Protein AF-A0A754CC36-F1 (afdb_monomer_lite)

pLDDT: mean 77.14, std 8.5, range [56.16, 91.69]

InterPro domains:
  IPR010877 Bacteriophage Mu, Baseplate protein gp46 [PF07409] (19-50)

Sequence (55 aa):
MILYVNRIRKDATASLDLLTRAVVISLFTWRRAERDDRTPQPYGWWGDTWPAVQN

Foldseek 3Di:
DWDADPNDTDDPPDDDDPRRVVVVCVVPVDDPQDPPRPVVDDPCSVVSDDDPDDD

Structure (mmCIF, N/CA/C/O backbone):
data_AF-A0A754CC36-F1
#
_entry.id   AF-A0A754CC36-F1
#
loop_
_atom_site.group_PDB
_atom_site.id
_atom_site.type_symbol
_atom_site.label_atom_id
_atom_site.label_alt_id
_atom_site.label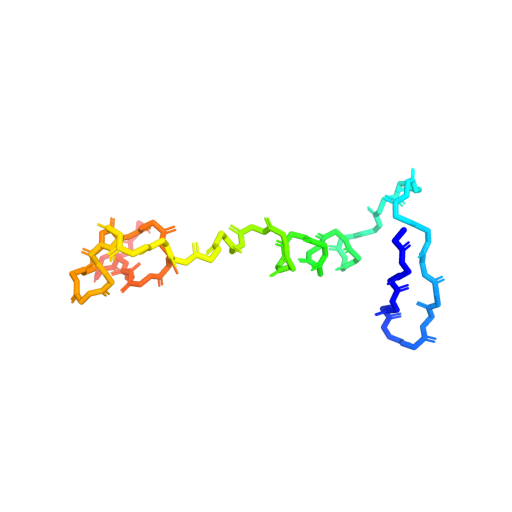_comp_id
_atom_site.label_asym_id
_atom_site.label_entity_id
_atom_site.label_seq_id
_atom_site.pdbx_PDB_ins_code
_atom_site.Cartn_x
_atom_site.Cartn_y
_atom_site.Cartn_z
_atom_site.occupancy
_atom_site.B_iso_or_equiv
_atom_site.auth_seq_id
_atom_site.auth_comp_id
_atom_site.auth_asym_id
_atom_site.auth_atom_id
_atom_site.pdbx_PDB_model_num
ATOM 1 N N . MET A 1 1 ? -2.780 -2.839 -17.286 1.00 69.38 1 MET A N 1
ATOM 2 C CA . MET A 1 1 ? -2.554 -1.832 -16.225 1.00 69.38 1 MET A CA 1
ATOM 3 C C . MET A 1 1 ? -1.210 -1.167 -16.470 1.00 69.38 1 MET A C 1
ATOM 5 O O . MET A 1 1 ? -0.263 -1.886 -16.754 1.00 69.38 1 MET A O 1
ATOM 9 N N . ILE A 1 2 ? -1.122 0.164 -16.419 1.00 82.00 2 ILE A N 1
ATOM 10 C CA . ILE A 1 2 ? 0.147 0.889 -16.597 1.00 82.00 2 ILE A CA 1
ATOM 11 C C . ILE A 1 2 ? 0.603 1.375 -15.220 1.00 82.00 2 ILE A C 1
ATOM 13 O O . ILE A 1 2 ? -0.140 2.097 -14.562 1.00 82.00 2 ILE A O 1
ATOM 17 N N . LEU A 1 3 ? 1.804 0.976 -14.792 1.00 84.06 3 LEU A N 1
ATOM 18 C CA . LEU A 1 3 ? 2.401 1.394 -13.525 1.00 84.06 3 LEU A CA 1
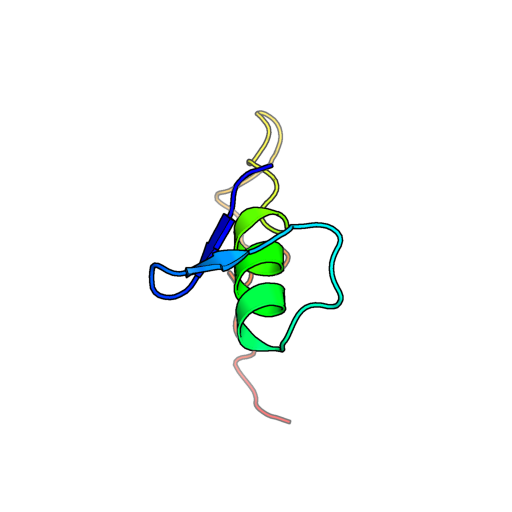ATOM 19 C C . LEU A 1 3 ? 3.690 2.174 -13.796 1.00 84.06 3 LEU A C 1
ATOM 21 O O . LEU A 1 3 ? 4.544 1.714 -14.555 1.00 84.06 3 LEU A O 1
ATOM 25 N N . TYR A 1 4 ? 3.847 3.330 -13.156 1.00 89.56 4 TYR A N 1
ATOM 26 C CA . TYR A 1 4 ? 5.108 4.066 -13.129 1.00 89.56 4 TYR A CA 1
ATOM 27 C C . TYR A 1 4 ? 5.662 4.047 -11.709 1.00 89.56 4 TYR A C 1
ATOM 29 O O . TYR A 1 4 ? 5.016 4.530 -10.784 1.00 89.56 4 TYR A O 1
ATOM 37 N N . VAL A 1 5 ? 6.871 3.516 -11.543 1.00 86.81 5 VAL A N 1
ATOM 38 C CA . VAL A 1 5 ? 7.605 3.534 -10.272 1.00 86.81 5 VAL A CA 1
ATOM 39 C C . VAL A 1 5 ? 8.897 4.290 -10.510 1.00 86.81 5 VAL A C 1
ATOM 41 O O . VAL A 1 5 ? 9.646 3.967 -11.429 1.00 86.81 5 VAL A O 1
ATOM 44 N N . ASN A 1 6 ? 9.137 5.348 -9.735 1.00 90.75 6 ASN A N 1
ATOM 45 C CA . ASN A 1 6 ? 10.276 6.254 -9.930 1.00 90.75 6 ASN A CA 1
ATOM 46 C C . ASN A 1 6 ? 10.391 6.794 -11.370 1.00 90.75 6 ASN A C 1
ATOM 48 O O . ASN A 1 6 ? 11.490 6.915 -11.905 1.00 90.75 6 ASN A O 1
ATOM 52 N N . ARG A 1 7 ? 9.254 7.121 -12.005 1.00 91.69 7 ARG A N 1
ATOM 53 C CA . ARG A 1 7 ? 9.143 7.563 -13.416 1.00 91.69 7 ARG A CA 1
ATOM 54 C C . ARG A 1 7 ? 9.500 6.500 -14.466 1.00 91.69 7 ARG A C 1
ATOM 56 O O . ARG A 1 7 ? 9.440 6.789 -15.656 1.00 91.69 7 ARG A O 1
ATOM 63 N N . ILE A 1 8 ? 9.799 5.269 -14.058 1.00 90.94 8 ILE A N 1
ATOM 64 C CA . ILE A 1 8 ? 10.050 4.148 -14.965 1.00 90.94 8 ILE A CA 1
ATOM 65 C C . ILE A 1 8 ? 8.759 3.352 -15.122 1.00 90.94 8 ILE A C 1
ATOM 67 O O . ILE A 1 8 ? 8.138 2.951 -14.136 1.00 90.94 8 ILE A O 1
ATOM 71 N N . ARG A 1 9 ? 8.359 3.107 -16.372 1.00 90.19 9 ARG A N 1
ATOM 72 C CA . ARG A 1 9 ? 7.228 2.229 -16.676 1.00 90.19 9 ARG A CA 1
ATOM 73 C C . ARG A 1 9 ? 7.581 0.793 -16.284 1.00 90.19 9 ARG A C 1
ATOM 75 O O . ARG A 1 9 ? 8.597 0.263 -16.726 1.00 90.19 9 ARG A O 1
ATOM 82 N N . LYS A 1 10 ? 6.725 0.164 -15.485 1.00 87.56 10 LYS A N 1
ATOM 83 C CA . LYS A 1 10 ? 6.828 -1.238 -15.072 1.00 87.56 10 LYS A CA 1
ATOM 84 C C . LYS A 1 10 ? 5.684 -2.038 -15.682 1.00 87.56 10 LYS A C 1
ATOM 86 O O . LYS A 1 10 ? 4.556 -1.547 -15.771 1.00 87.56 10 LYS A O 1
ATOM 91 N N . ASP A 1 11 ? 5.988 -3.261 -16.101 1.00 83.31 11 ASP A N 1
ATOM 92 C CA . ASP A 1 11 ? 4.959 -4.230 -16.458 1.00 83.31 11 ASP A CA 1
ATOM 93 C C . ASP A 1 11 ? 4.400 -4.865 -15.181 1.00 83.31 11 ASP A C 1
ATOM 95 O O . ASP A 1 11 ? 5.155 -5.281 -14.302 1.00 83.31 11 ASP A O 1
ATOM 99 N N . ALA A 1 12 ? 3.076 -4.912 -15.071 1.00 72.75 12 ALA A N 1
ATOM 100 C CA . ALA A 1 12 ? 2.384 -5.433 -13.901 1.00 72.75 12 ALA A CA 1
ATOM 101 C C . ALA A 1 12 ? 2.488 -6.962 -13.774 1.00 72.75 12 ALA A C 1
ATOM 103 O O . ALA A 1 12 ? 2.252 -7.489 -12.691 1.00 72.75 12 ALA A O 1
ATOM 104 N N . THR A 1 13 ? 2.826 -7.665 -14.861 1.00 76.75 13 THR A N 1
ATOM 105 C CA . THR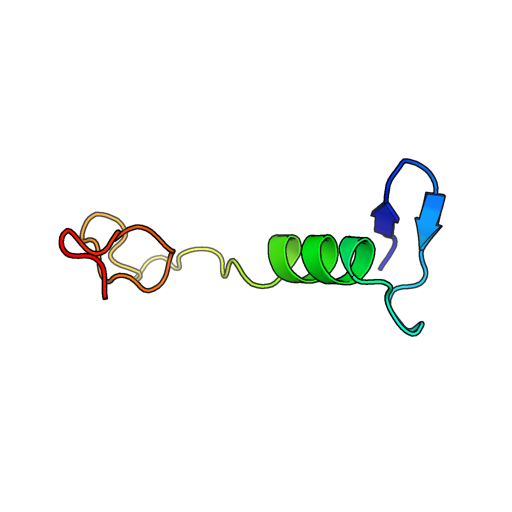 A 1 13 ? 2.946 -9.134 -14.893 1.00 76.75 13 THR A CA 1
ATOM 106 C C . THR A 1 13 ? 4.383 -9.642 -14.762 1.00 76.75 13 THR A C 1
ATOM 108 O O . THR A 1 13 ? 4.596 -10.851 -14.715 1.00 76.75 13 THR A O 1
ATOM 111 N N . ALA A 1 14 ? 5.380 -8.755 -14.707 1.00 76.44 14 ALA A N 1
ATOM 112 C CA . ALA A 1 14 ? 6.773 -9.140 -14.491 1.00 76.44 14 ALA A CA 1
ATOM 113 C C . ALA A 1 14 ? 7.045 -9.479 -13.014 1.00 76.44 14 ALA A C 1
ATOM 115 O O . ALA A 1 14 ? 6.325 -9.038 -12.117 1.00 76.44 14 ALA A O 1
ATOM 116 N N . SER A 1 15 ? 8.123 -10.220 -12.734 1.00 79.62 15 SER A N 1
ATOM 117 C CA . SER A 1 15 ? 8.607 -10.396 -11.360 1.00 79.62 15 SER A CA 1
ATOM 118 C C . SER A 1 15 ? 8.942 -9.030 -10.751 1.00 79.62 15 SER A C 1
ATOM 120 O O . SER A 1 15 ? 9.806 -8.314 -11.265 1.00 79.62 15 SER A O 1
ATOM 122 N N . LEU A 1 16 ? 8.253 -8.658 -9.673 1.00 82.25 16 LEU A N 1
ATOM 123 C CA . LEU A 1 16 ? 8.373 -7.328 -9.081 1.00 82.25 16 LEU A CA 1
ATOM 124 C C . LEU A 1 16 ? 9.524 -7.277 -8.073 1.00 82.25 16 LEU A C 1
ATOM 126 O O . LEU A 1 16 ? 9.576 -8.074 -7.135 1.00 82.25 16 LEU A O 1
ATOM 130 N N . ASP A 1 17 ? 10.407 -6.288 -8.228 1.00 88.31 17 ASP A N 1
ATOM 131 C CA . ASP A 1 17 ? 11.313 -5.877 -7.155 1.00 88.31 17 ASP A CA 1
ATOM 132 C C . ASP A 1 17 ? 10.521 -5.398 -5.921 1.00 88.31 17 ASP A C 1
ATOM 134 O O . ASP A 1 17 ? 9.330 -5.078 -6.009 1.00 88.31 17 ASP A O 1
ATOM 138 N N . LEU A 1 18 ? 11.174 -5.353 -4.753 1.00 88.69 18 LEU A N 1
ATOM 139 C CA . LEU A 1 18 ? 10.510 -5.059 -3.476 1.00 88.69 18 LEU A CA 1
ATOM 140 C C . LEU A 1 18 ? 9.749 -3.725 -3.487 1.00 88.69 18 LEU A C 1
ATOM 142 O O . LEU A 1 18 ? 8.641 -3.662 -2.955 1.00 88.69 18 LEU A O 1
ATOM 146 N N . LEU A 1 19 ? 10.306 -2.686 -4.118 1.00 87.00 19 LEU A N 1
ATOM 147 C CA . LEU A 1 19 ? 9.676 -1.369 -4.196 1.00 87.00 19 LEU A CA 1
ATOM 148 C C . LEU A 1 19 ? 8.438 -1.407 -5.092 1.00 87.00 19 LEU A C 1
ATOM 150 O O . LEU A 1 19 ? 7.367 -0.956 -4.695 1.00 87.00 19 LEU A O 1
ATOM 154 N N . THR A 1 20 ? 8.560 -1.981 -6.286 1.00 87.12 20 THR A N 1
ATOM 155 C CA . THR A 1 20 ? 7.436 -2.083 -7.223 1.00 87.12 20 THR A CA 1
ATOM 156 C C . THR A 1 20 ? 6.309 -2.930 -6.631 1.00 87.12 20 THR A C 1
ATOM 158 O O . THR A 1 20 ? 5.140 -2.559 -6.732 1.00 87.12 20 THR A O 1
ATOM 161 N N . ARG A 1 21 ? 6.648 -4.022 -5.932 1.00 85.50 21 ARG A N 1
ATOM 162 C CA . ARG A 1 21 ? 5.682 -4.851 -5.204 1.00 85.50 21 ARG A CA 1
ATOM 163 C C . ARG A 1 21 ? 4.976 -4.063 -4.104 1.00 85.50 21 ARG A C 1
ATOM 165 O O . ARG A 1 21 ? 3.758 -4.155 -4.004 1.00 85.50 21 ARG A O 1
ATOM 172 N N . ALA A 1 22 ? 5.710 -3.284 -3.310 1.00 84.12 22 ALA A N 1
ATOM 173 C CA . ALA A 1 22 ? 5.126 -2.447 -2.266 1.00 84.12 22 ALA A CA 1
ATOM 174 C C . ALA A 1 22 ? 4.141 -1.422 -2.847 1.00 84.12 22 ALA A C 1
ATOM 176 O O . ALA A 1 22 ? 3.034 -1.308 -2.339 1.00 84.12 22 ALA A O 1
ATOM 177 N N . VAL A 1 23 ? 4.484 -0.759 -3.958 1.00 85.38 23 VAL A N 1
ATOM 178 C CA . VAL A 1 23 ? 3.577 0.176 -4.649 1.00 85.38 23 VAL A CA 1
ATOM 179 C C . VAL A 1 23 ? 2.307 -0.525 -5.135 1.00 85.38 23 VAL A C 1
ATOM 181 O O . VAL A 1 23 ? 1.211 -0.021 -4.910 1.00 85.38 23 VAL A O 1
ATOM 184 N N . VAL A 1 24 ? 2.428 -1.692 -5.778 1.00 84.56 24 VAL A N 1
ATOM 185 C CA . VAL A 1 24 ? 1.264 -2.474 -6.233 1.00 84.56 24 VAL A CA 1
ATOM 186 C C . VAL A 1 24 ? 0.385 -2.866 -5.046 1.00 84.56 24 VAL A C 1
ATOM 188 O O . VAL A 1 24 ? -0.818 -2.634 -5.078 1.00 84.56 24 VAL A O 1
ATOM 191 N N . ILE A 1 25 ? 0.976 -3.383 -3.968 1.00 82.25 25 ILE A N 1
ATOM 192 C CA . ILE A 1 25 ? 0.254 -3.689 -2.730 1.00 82.25 25 ILE A CA 1
ATOM 193 C C . ILE A 1 25 ? -0.449 -2.427 -2.226 1.00 82.25 25 ILE A C 1
ATOM 195 O O . ILE A 1 25 ? -1.660 -2.455 -2.064 1.00 82.25 25 ILE A O 1
ATOM 199 N N . SER A 1 26 ? 0.234 -1.295 -2.071 1.00 80.12 26 SER A N 1
ATOM 200 C CA . SER A 1 26 ? -0.374 -0.038 -1.615 1.00 80.12 26 SER A CA 1
ATOM 201 C C . SER A 1 26 ? -1.493 0.488 -2.513 1.00 80.12 26 SER A C 1
ATOM 203 O O . SER A 1 26 ? -2.360 1.194 -2.023 1.00 80.12 26 SER A O 1
ATOM 205 N N . LEU A 1 27 ? -1.510 0.176 -3.807 1.00 80.88 27 LEU A N 1
ATOM 206 C CA . LEU A 1 27 ? -2.600 0.588 -4.696 1.00 80.88 27 LEU A CA 1
ATOM 207 C C . LEU A 1 27 ? -3.812 -0.347 -4.617 1.00 80.88 27 LEU A C 1
ATOM 209 O O . LEU A 1 27 ? -4.936 0.105 -4.822 1.00 80.88 27 LEU A O 1
ATOM 213 N N . PHE A 1 28 ? -3.590 -1.633 -4.334 1.00 75.56 28 PHE A N 1
ATOM 214 C CA . PHE A 1 28 ? -4.614 -2.677 -4.471 1.00 75.56 28 PHE A CA 1
ATOM 215 C C . PHE A 1 28 ? -4.999 -3.387 -3.169 1.00 75.56 28 PHE A C 1
ATOM 217 O O . PHE A 1 28 ? -5.933 -4.182 -3.175 1.00 75.56 28 PHE A O 1
ATOM 224 N N . THR A 1 29 ? -4.325 -3.112 -2.051 1.00 71.44 29 THR A N 1
ATOM 225 C CA . THR A 1 29 ? -4.712 -3.641 -0.728 1.00 71.44 29 THR A CA 1
ATOM 226 C C . THR A 1 29 ? -5.799 -2.823 -0.058 1.00 71.44 29 THR A C 1
ATOM 228 O O . THR A 1 29 ? -6.581 -3.372 0.713 1.00 71.44 29 THR A O 1
ATOM 231 N N . TRP A 1 30 ? -5.904 -1.536 -0.379 1.00 68.44 30 TRP A N 1
ATOM 232 C CA . TRP A 1 30 ? -6.976 -0.703 0.145 1.00 68.44 30 TRP A CA 1
ATOM 233 C C . TRP A 1 30 ? -8.234 -0.970 -0.670 1.00 68.44 30 TRP A C 1
ATOM 235 O O . TRP A 1 30 ? -8.438 -0.410 -1.749 1.00 68.44 30 TRP A O 1
ATOM 245 N N . ARG A 1 31 ? -9.099 -1.844 -0.153 1.00 70.25 31 ARG A N 1
ATOM 246 C CA . ARG A 1 31 ? -10.483 -1.906 -0.622 1.00 70.25 31 ARG A CA 1
ATOM 247 C C . ARG A 1 31 ? -11.116 -0.535 -0.364 1.00 70.25 31 ARG A C 1
ATOM 249 O O . ARG A 1 31 ? -10.885 0.071 0.672 1.00 70.25 31 ARG A O 1
ATOM 256 N N . ARG A 1 32 ? -11.910 0.005 -1.286 1.00 66.06 32 ARG A N 1
ATOM 257 C CA . ARG A 1 32 ? -12.714 1.191 -0.956 1.00 66.06 32 ARG A CA 1
ATOM 258 C C . ARG A 1 32 ? -13.744 0.782 0.102 1.00 66.06 32 ARG A C 1
ATOM 260 O O . ARG A 1 32 ? -14.402 -0.233 -0.097 1.00 66.06 32 ARG A O 1
ATOM 267 N N . ALA A 1 33 ? -13.902 1.570 1.165 1.00 69.12 33 ALA A N 1
ATOM 268 C CA . ALA A 1 33 ? -14.995 1.368 2.112 1.00 69.12 33 ALA A CA 1
ATOM 269 C C . ALA A 1 33 ? -16.343 1.356 1.362 1.00 69.12 33 ALA A C 1
ATOM 271 O O . ALA A 1 33 ? -16.656 2.288 0.614 1.00 69.12 33 ALA A O 1
ATOM 272 N N . GLU A 1 34 ? -17.109 0.281 1.509 1.00 72.25 34 GLU A N 1
ATOM 273 C CA . GLU A 1 34 ? -18.480 0.179 1.015 1.00 72.25 34 GLU A CA 1
ATOM 274 C C . GLU A 1 34 ? -19.426 0.997 1.885 1.00 72.25 34 GLU A C 1
ATOM 276 O O . GLU A 1 34 ? -19.085 1.447 2.976 1.00 72.25 34 GLU A O 1
ATOM 281 N N . ARG A 1 35 ? -20.655 1.184 1.403 1.00 78.88 35 ARG A N 1
ATOM 282 C CA . ARG A 1 35 ? -21.665 1.971 2.118 1.00 78.88 35 ARG A CA 1
ATOM 283 C C . ARG A 1 35 ? -21.996 1.400 3.505 1.00 78.88 35 ARG A C 1
ATOM 285 O O . ARG A 1 35 ? -22.387 2.162 4.385 1.00 78.88 35 ARG A O 1
ATOM 292 N N . ASP A 1 36 ? -21.797 0.096 3.677 1.00 81.69 36 ASP A N 1
ATOM 293 C CA . ASP A 1 36 ? -22.055 -0.628 4.921 1.00 81.69 36 ASP A CA 1
ATOM 294 C C . ASP A 1 36 ? -20.794 -0.792 5.790 1.00 81.69 36 ASP A C 1
ATOM 296 O O . ASP A 1 36 ? -20.887 -1.240 6.936 1.00 81.69 36 ASP A O 1
ATOM 300 N N . ASP A 1 37 ? -19.618 -0.393 5.285 1.00 75.38 37 ASP A N 1
ATOM 301 C CA . ASP A 1 37 ? -18.379 -0.437 6.056 1.00 75.38 37 ASP A CA 1
ATOM 302 C C . ASP A 1 37 ? -18.421 0.664 7.128 1.00 75.38 37 ASP A C 1
ATOM 304 O O . ASP A 1 37 ? -18.463 1.865 6.846 1.00 75.38 37 ASP A O 1
ATOM 308 N N . ARG A 1 38 ? -18.407 0.254 8.400 1.00 69.81 38 ARG A N 1
ATOM 309 C CA . ARG A 1 38 ? -18.420 1.162 9.556 1.00 69.81 38 ARG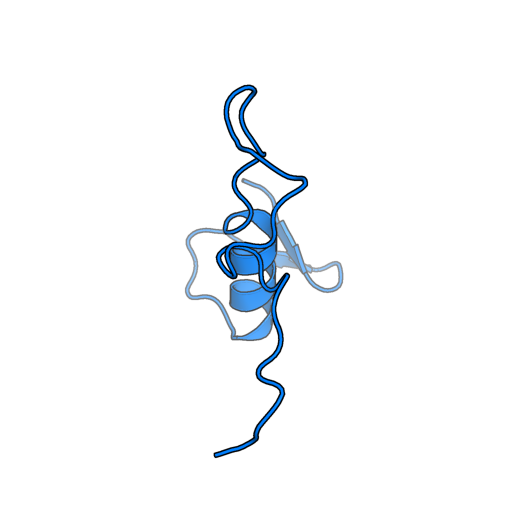 A CA 1
ATOM 310 C C . ARG A 1 38 ? -17.043 1.793 9.770 1.00 69.81 38 ARG A C 1
ATOM 312 O O . ARG A 1 38 ? -16.312 1.417 10.676 1.00 69.81 38 ARG A O 1
ATOM 319 N N . THR A 1 39 ? -16.714 2.788 8.957 1.00 67.44 39 THR A N 1
ATOM 320 C CA . THR A 1 39 ? -15.447 3.539 9.011 1.00 67.44 39 THR A CA 1
ATOM 321 C C . THR A 1 39 ? -15.143 4.318 10.306 1.00 67.44 39 THR A C 1
ATOM 323 O O . THR A 1 39 ? -13.960 4.544 10.551 1.00 67.44 39 THR A O 1
ATOM 326 N N . PRO A 1 40 ? -16.106 4.735 11.163 1.00 74.25 40 PRO A N 1
ATOM 327 C CA . PRO A 1 40 ? -15.776 5.480 12.385 1.00 74.25 40 PRO A CA 1
ATOM 328 C C . PRO A 1 40 ? -15.196 4.624 13.516 1.00 74.25 40 PRO A C 1
ATOM 330 O O . PRO A 1 40 ? -14.646 5.173 14.468 1.00 74.25 40 PRO A O 1
ATOM 333 N N . GLN A 1 41 ? -15.384 3.302 13.471 1.00 75.56 41 GLN A N 1
ATOM 334 C CA . GLN A 1 41 ? -14.900 2.399 14.512 1.00 75.56 41 GLN A CA 1
ATOM 335 C C . GLN A 1 41 ? -13.585 1.772 14.061 1.00 75.56 41 GLN A C 1
ATOM 337 O O . GLN A 1 41 ? -13.553 1.163 12.991 1.00 75.56 41 GLN A O 1
ATOM 342 N N . PRO A 1 42 ? -12.511 1.900 14.857 1.00 70.44 42 PRO A N 1
ATOM 343 C CA . PRO A 1 42 ? -11.264 1.269 14.507 1.00 70.44 42 PRO A CA 1
ATOM 344 C C . PRO A 1 42 ? -11.362 -0.240 14.763 1.00 70.44 42 PRO A C 1
ATOM 346 O O . PRO A 1 42 ? -11.580 -0.672 15.896 1.00 70.44 42 PRO A O 1
ATOM 349 N N . TYR A 1 43 ? -11.229 -1.041 13.709 1.00 72.81 43 TYR A N 1
ATOM 350 C CA . TYR A 1 43 ? -11.256 -2.509 13.775 1.00 72.81 43 TYR A CA 1
ATOM 351 C C . TYR A 1 43 ? -9.867 -3.128 13.565 1.00 72.81 43 TYR A C 1
ATOM 353 O O . TYR A 1 43 ? -9.718 -4.346 13.653 1.00 72.81 43 TYR A O 1
ATOM 361 N N . GLY A 1 44 ? -8.850 -2.311 13.271 1.00 71.25 44 GLY A N 1
ATOM 362 C CA . GLY A 1 44 ? -7.474 -2.763 13.044 1.00 71.25 44 GLY A CA 1
ATOM 363 C C . GLY A 1 44 ? -7.235 -3.395 11.673 1.00 71.25 44 GLY A C 1
ATOM 364 O O . GLY A 1 44 ? -6.120 -3.812 11.365 1.00 71.25 44 GLY A O 1
ATOM 365 N N . TRP A 1 45 ? -8.261 -3.459 10.824 1.00 70.06 45 TRP A N 1
ATOM 366 C CA . TRP A 1 45 ? -8.168 -4.002 9.466 1.00 70.06 45 TRP A CA 1
ATOM 367 C C . TRP A 1 45 ? -7.462 -3.053 8.490 1.00 70.06 45 TRP A C 1
ATOM 369 O O . TRP A 1 45 ? -7.032 -3.487 7.425 1.00 70.06 45 TRP A O 1
ATOM 379 N N . TRP A 1 46 ? -7.322 -1.774 8.854 1.00 66.00 46 TRP A N 1
ATOM 380 C CA . TRP A 1 46 ? -6.837 -0.703 7.980 1.00 66.00 46 TRP A CA 1
ATOM 381 C C . TRP A 1 46 ? -5.533 -0.067 8.484 1.00 66.00 46 TRP A C 1
ATOM 383 O O . TRP A 1 46 ? -5.153 1.006 8.020 1.00 66.00 46 TRP A O 1
ATOM 393 N N . GLY A 1 47 ? -4.852 -0.689 9.456 1.00 67.31 47 GLY A N 1
ATOM 394 C CA . GLY A 1 47 ? -3.698 -0.074 10.134 1.00 67.31 47 GLY A CA 1
ATOM 395 C C . GLY A 1 47 ? -4.075 1.137 11.002 1.00 67.31 47 GLY A C 1
ATOM 396 O O . GLY A 1 47 ? -3.223 1.931 11.383 1.00 67.31 47 GLY A O 1
ATOM 397 N N . ASP A 1 48 ? -5.361 1.263 11.310 1.00 71.06 48 ASP A N 1
ATOM 398 C CA . ASP A 1 48 ? -6.013 2.251 12.168 1.00 71.06 48 ASP A CA 1
ATOM 399 C C . ASP A 1 48 ? -5.754 2.019 13.667 1.00 71.06 48 ASP A C 1
ATOM 401 O O . ASP A 1 48 ? -6.012 2.897 14.490 1.00 71.06 48 ASP A O 1
ATOM 405 N N . THR A 1 49 ? -5.206 0.856 14.029 1.00 67.94 49 THR A N 1
ATOM 406 C CA . THR A 1 49 ? -4.801 0.522 15.397 1.00 67.94 49 THR A CA 1
ATOM 407 C C . THR A 1 49 ? -3.307 0.230 15.455 1.00 67.94 49 THR A C 1
ATOM 409 O O . THR A 1 49 ? -2.813 -0.613 14.706 1.00 67.94 49 THR A O 1
ATOM 412 N N . TRP A 1 50 ? -2.599 0.869 16.386 1.00 67.19 50 TRP A N 1
ATOM 413 C CA . TRP A 1 50 ? -1.215 0.533 16.724 1.00 67.19 50 TRP A CA 1
ATOM 414 C C . TRP A 1 50 ? -1.182 -0.180 18.090 1.00 67.19 50 TRP A C 1
ATOM 416 O O . TRP A 1 50 ? -1.942 0.206 18.987 1.00 67.19 50 TRP A O 1
ATOM 426 N N . PRO A 1 51 ? -0.358 -1.228 18.274 1.00 67.69 51 PRO A N 1
ATOM 427 C CA . PRO A 1 51 ? -0.257 -1.907 19.558 1.00 67.69 51 PRO A CA 1
ATOM 428 C C . PRO A 1 51 ? 0.395 -0.978 20.584 1.00 67.69 51 PRO A C 1
ATOM 430 O O . PRO A 1 51 ? 1.538 -0.572 20.424 1.00 67.69 51 PRO A O 1
ATOM 433 N N . ALA A 1 52 ? -0.316 -0.672 21.671 1.00 76.94 52 ALA A N 1
ATOM 434 C CA . ALA A 1 52 ? 0.210 0.179 22.742 1.00 76.94 52 ALA A CA 1
ATOM 435 C C . ALA A 1 52 ? 1.364 -0.470 23.533 1.00 76.94 52 ALA A C 1
ATOM 437 O O . ALA A 1 52 ? 2.019 0.200 24.329 1.00 76.94 52 ALA A O 1
ATOM 438 N N . VAL A 1 53 ? 1.600 -1.770 23.334 1.00 68.31 53 VAL A N 1
ATOM 439 C CA . VAL A 1 53 ? 2.660 -2.540 23.985 1.00 68.31 53 VAL A CA 1
ATOM 440 C C . VAL A 1 53 ? 3.475 -3.246 22.910 1.00 68.31 53 VAL A C 1
ATOM 442 O O . VAL A 1 53 ? 2.923 -3.908 22.032 1.00 68.31 53 VAL A O 1
ATOM 445 N N . GLN A 1 54 ? 4.791 -3.082 22.986 1.00 65.31 54 GLN A N 1
ATOM 446 C CA . GLN A 1 54 ? 5.749 -3.710 22.087 1.00 65.31 54 GLN A CA 1
ATOM 447 C C . GLN A 1 54 ? 6.114 -5.114 22.596 1.00 65.31 54 GLN A C 1
ATOM 449 O O . GLN A 1 54 ? 6.242 -5.302 23.806 1.00 65.31 54 GLN A O 1
ATOM 454 N N . ASN 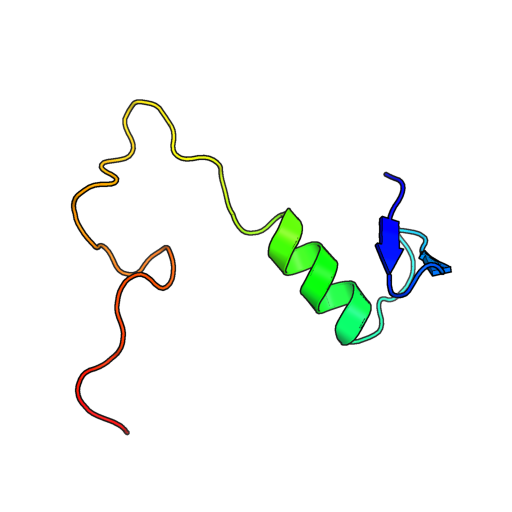A 1 55 ? 6.249 -6.075 21.672 1.00 56.16 55 ASN A N 1
ATOM 455 C CA . 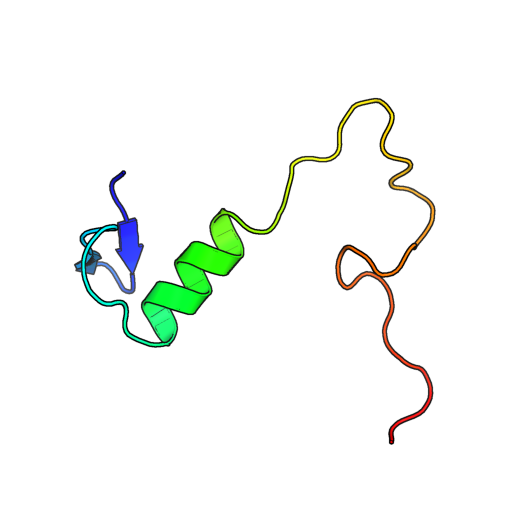ASN A 1 55 ? 6.733 -7.434 21.959 1.00 56.16 55 ASN A CA 1
ATOM 456 C C . ASN A 1 55 ? 8.194 -7.446 22.414 1.00 56.16 55 ASN A C 1
ATOM 458 O O . ASN A 1 55 ? 8.984 -6.657 21.842 1.00 56.16 55 ASN A O 1
#

Organism: Salmonella enterica (NCBI:txid28901)

Radius of gyration: 15.7 Å; chains: 1; bounding box: 33×18×41 Å

Secondary structure (DSSP, 8-state):
-EEEETTEEEETTSPPPHHHHHHHHHHHS-PPPPTT--TTS--STTS----SS--